Protein AF-A0A1B6LIC6-F1 (afdb_monomer_lite)

Sequence (102 aa):
ARKAYESLLRVSLLEPKNKDFSKFVQDVKRRAKLHYNYTFSEGEEVNFFVGAFYDGVYLLGLALNETLTENLDIRDGRAITRKMWDKSFQGIIQKLGIKVPR

Organism: NCBI:txid36148

InterPro domains:
  IPR001828 Receptor, ligand binding region [PF01094] (2-94)
  IPR028082 Periplasmic binding protein-like I [SSF53822] (1-95)
  IPR052612 Atrial Natriuretic Peptide Clearance Receptor [PTHR44755] (1-97)

Structure (mmCIF, N/CA/C/O backbone):
data_AF-A0A1B6LIC6-F1
#
_entry.id   AF-A0A1B6LIC6-F1
#
loop_
_atom_site.group_PDB
_atom_site.id
_atom_site.type_symbol
_atom_site.label_atom_id
_atom_site.label_alt_id
_atom_site.label_comp_id
_atom_site.label_asym_id
_atom_site.label_entity_id
_atom_site.label_seq_id
_atom_site.pdbx_PDB_ins_code
_atom_site.Cartn_x
_atom_site.Cartn_y
_atom_site.Cartn_z
_atom_site.occupancy
_atom_site.B_iso_or_equiv
_atom_site.auth_seq_id
_atom_site.auth_comp_id
_atom_site.auth_asym_id
_atom_site.auth_atom_id
_atom_site.pdbx_PDB_model_num
ATOM 1 N N . ALA A 1 1 ? -37.622 -10.205 18.376 1.00 55.91 1 ALA A N 1
ATOM 2 C CA . ALA A 1 1 ? -36.285 -9.759 17.923 1.00 55.91 1 ALA A CA 1
ATOM 3 C C . ALA A 1 1 ? -35.393 -10.904 17.413 1.00 55.91 1 ALA A C 1
ATOM 5 O O . ALA A 1 1 ? -34.835 -10.759 16.339 1.00 55.91 1 ALA A O 1
ATOM 6 N N . ARG A 1 2 ? -35.293 -12.056 18.103 1.00 55.06 2 ARG A N 1
ATOM 7 C CA . ARG A 1 2 ? -34.411 -13.192 17.727 1.00 55.06 2 ARG A CA 1
ATOM 8 C C . ARG A 1 2 ? -34.621 -13.736 16.298 1.00 55.06 2 ARG A C 1
ATOM 10 O O . ARG A 1 2 ? -33.664 -13.828 15.542 1.00 55.06 2 ARG A O 1
ATOM 17 N N . LYS A 1 3 ? -35.882 -13.945 15.896 1.00 57.19 3 LYS A N 1
ATOM 18 C CA . LYS A 1 3 ? -36.262 -14.430 14.551 1.00 57.19 3 LYS A CA 1
ATOM 19 C C . LYS A 1 3 ? -35.853 -13.505 13.389 1.00 57.19 3 LYS A C 1
ATOM 21 O O . LYS A 1 3 ? -35.703 -13.973 12.272 1.00 57.19 3 LYS A O 1
ATOM 26 N N . ALA A 1 4 ? -35.673 -12.203 13.633 1.00 57.09 4 ALA A N 1
ATOM 27 C CA . ALA A 1 4 ? -35.288 -11.250 12.585 1.00 57.09 4 ALA A CA 1
ATOM 28 C C . ALA A 1 4 ? -33.779 -11.299 12.277 1.00 57.09 4 ALA A C 1
ATOM 30 O O . ALA A 1 4 ? -33.380 -11.105 11.134 1.00 57.09 4 ALA A O 1
ATOM 31 N N . TYR A 1 5 ? -32.947 -11.610 13.278 1.00 58.75 5 TYR A N 1
ATOM 32 C CA . TYR A 1 5 ? -31.501 -11.773 13.095 1.00 58.75 5 TYR A CA 1
ATOM 33 C C . TYR A 1 5 ? -31.129 -13.116 12.450 1.00 58.75 5 TYR A C 1
ATOM 35 O O . TYR A 1 5 ? -30.115 -13.191 11.769 1.00 58.75 5 TYR A O 1
ATOM 43 N N . GLU A 1 6 ? -31.963 -14.153 12.593 1.00 64.56 6 GLU A N 1
ATOM 44 C CA . GLU A 1 6 ? -31.761 -15.467 11.949 1.00 64.56 6 GLU A CA 1
ATOM 45 C C . GLU A 1 6 ? -31.855 -15.410 10.415 1.00 64.56 6 GLU A C 1
ATOM 47 O O . GLU A 1 6 ? -31.288 -16.252 9.729 1.00 64.56 6 GLU A O 1
ATOM 52 N N . SER A 1 7 ? -32.539 -14.399 9.870 1.00 70.19 7 SER A N 1
ATOM 53 C CA . SER A 1 7 ? -32.641 -14.165 8.421 1.00 70.19 7 SER A CA 1
ATOM 54 C C . SER A 1 7 ? -31.599 -13.168 7.898 1.00 70.19 7 SER A C 1
ATOM 56 O O . SER A 1 7 ? -31.588 -12.857 6.708 1.00 70.19 7 SER A O 1
ATOM 58 N N . LEU A 1 8 ? -30.750 -12.618 8.774 1.00 57.03 8 LEU A N 1
ATOM 59 C CA . LEU A 1 8 ? -29.836 -11.542 8.414 1.00 57.03 8 LEU A CA 1
ATOM 60 C C . LEU A 1 8 ? -28.501 -12.113 7.929 1.00 57.03 8 LEU A C 1
ATOM 62 O O . LEU A 1 8 ? -27.681 -12.585 8.714 1.00 57.03 8 LEU A O 1
ATOM 66 N N . LEU A 1 9 ? -28.262 -12.022 6.624 1.00 66.00 9 LEU A N 1
ATOM 67 C CA . LEU A 1 9 ? -26.995 -12.409 6.015 1.00 66.00 9 LEU A CA 1
ATOM 68 C C . LEU A 1 9 ? -26.137 -11.154 5.813 1.00 66.00 9 LEU A C 1
ATOM 70 O O . LEU A 1 9 ? -26.430 -10.317 4.960 1.00 66.00 9 LEU A O 1
ATOM 74 N N . ARG A 1 10 ? -25.086 -10.992 6.625 1.00 57.00 10 ARG A N 1
ATOM 75 C CA . ARG A 1 10 ? -24.132 -9.885 6.478 1.00 57.00 10 ARG A CA 1
ATOM 76 C C . ARG A 1 10 ? -23.008 -10.317 5.545 1.00 57.00 10 ARG A C 1
ATOM 78 O O . ARG A 1 10 ? -22.144 -11.095 5.934 1.00 57.00 10 ARG A O 1
ATOM 85 N N . VAL A 1 11 ? -23.004 -9.778 4.331 1.00 62.41 11 VAL A N 1
ATOM 86 C CA . VAL A 1 11 ? -21.841 -9.866 3.443 1.00 62.41 11 VAL A CA 1
ATOM 87 C C . VAL A 1 11 ? -20.856 -8.780 3.865 1.00 62.41 11 VAL A C 1
ATOM 89 O O . VAL A 1 11 ? -21.146 -7.591 3.751 1.00 62.41 11 VAL A O 1
ATOM 92 N N . SER A 1 12 ? -19.704 -9.186 4.386 1.00 64.50 12 SER A N 1
ATOM 93 C CA . SER A 1 12 ? -18.581 -8.296 4.675 1.00 64.50 12 SER A CA 1
ATOM 94 C C . SER A 1 12 ? -17.345 -8.763 3.921 1.00 64.50 12 SER A C 1
ATOM 96 O O . SER A 1 12 ? -17.222 -9.935 3.561 1.00 64.50 12 SER A O 1
ATOM 98 N N . LEU A 1 13 ? -16.417 -7.838 3.682 1.00 62.84 13 LEU A N 1
ATOM 99 C CA . LEU A 1 13 ? -15.092 -8.201 3.197 1.00 62.84 13 LEU A CA 1
ATOM 100 C C . LEU A 1 13 ? -14.427 -9.138 4.214 1.00 62.84 13 LEU A C 1
ATOM 102 O O . LEU A 1 13 ? -14.627 -8.997 5.422 1.00 62.84 13 LEU A O 1
ATOM 106 N N . LEU A 1 14 ? -13.668 -10.116 3.717 1.00 64.44 14 LEU A N 1
ATOM 107 C CA . LEU A 1 14 ? -12.916 -11.023 4.575 1.00 64.44 14 LEU A CA 1
ATOM 108 C C . LEU A 1 14 ? -11.829 -10.222 5.293 1.00 64.44 14 LEU A C 1
ATOM 110 O O . LEU A 1 14 ? -10.855 -9.799 4.671 1.00 64.44 14 LEU A O 1
ATOM 114 N N . GLU A 1 15 ? -11.995 -10.039 6.599 1.00 63.97 15 GLU A N 1
ATOM 115 C CA . GLU A 1 15 ? -10.962 -9.431 7.424 1.00 63.97 15 GLU A CA 1
ATOM 116 C C . GLU A 1 15 ? -9.742 -10.356 7.510 1.00 63.97 15 GLU A C 1
ATOM 118 O O . GLU A 1 15 ? -9.862 -11.521 7.918 1.00 63.97 15 GLU A O 1
ATOM 123 N N . PRO A 1 16 ? -8.552 -9.865 7.140 1.00 64.94 16 PRO A N 1
ATOM 124 C CA . PRO A 1 16 ? -7.333 -10.637 7.259 1.00 64.94 16 PRO A CA 1
ATOM 125 C C . PRO A 1 16 ? -6.989 -10.807 8.742 1.00 64.94 16 PRO A C 1
ATOM 127 O O . PRO A 1 16 ? -6.686 -9.847 9.441 1.00 64.94 16 PRO A O 1
ATOM 130 N N . LYS A 1 17 ? -6.998 -12.050 9.233 1.00 64.81 17 LYS A N 1
ATOM 131 C CA . LYS A 1 17 ? -6.634 -12.385 10.624 1.00 64.81 17 LYS A CA 1
ATOM 132 C C . LYS A 1 17 ? -5.145 -12.712 10.804 1.00 64.81 17 LYS A C 1
ATOM 134 O O . LYS A 1 17 ? -4.775 -13.401 11.754 1.00 64.81 17 LYS A O 1
ATOM 139 N N . ASN A 1 18 ? -4.283 -12.294 9.876 1.00 70.56 18 ASN A N 1
ATOM 140 C CA . ASN A 1 18 ? -2.847 -12.548 9.989 1.00 70.56 18 ASN A CA 1
ATOM 141 C C . ASN A 1 18 ? -2.198 -11.578 11.002 1.00 70.56 18 ASN A C 1
ATOM 143 O O . ASN A 1 18 ? -2.717 -10.501 11.304 1.00 70.56 18 ASN A O 1
ATOM 147 N N . LYS A 1 19 ? -1.050 -11.974 11.565 1.00 74.56 19 LYS A N 1
ATOM 148 C CA . LYS A 1 19 ? -0.321 -11.143 12.542 1.00 74.56 19 LYS A CA 1
ATOM 149 C C . LYS A 1 19 ? 0.161 -9.822 11.926 1.00 74.56 19 LYS A C 1
ATOM 151 O O . LYS A 1 19 ? 0.208 -8.807 12.619 1.00 74.56 19 LYS A O 1
ATOM 156 N N . ASP A 1 20 ? 0.464 -9.832 10.630 1.00 77.81 20 ASP A N 1
ATOM 157 C CA . ASP A 1 20 ? 0.958 -8.667 9.894 1.00 77.81 20 ASP A CA 1
ATOM 158 C C . ASP A 1 20 ? -0.099 -7.561 9.781 1.00 77.81 20 ASP A C 1
ATOM 160 O O . ASP A 1 20 ? 0.215 -6.387 9.979 1.00 77.81 20 ASP A O 1
ATOM 164 N N . PHE A 1 21 ? -1.370 -7.923 9.580 1.00 80.88 21 PHE A N 1
ATOM 165 C CA . PHE A 1 21 ? -2.479 -6.974 9.540 1.00 80.88 21 PHE A CA 1
ATOM 166 C C . PHE A 1 21 ? -2.710 -6.312 10.900 1.00 80.88 21 PHE A C 1
ATOM 168 O O . PHE A 1 21 ? -2.892 -5.099 10.971 1.00 80.88 21 PHE A O 1
ATOM 175 N N . SER A 1 22 ? -2.613 -7.061 12.006 1.00 83.50 22 SER A N 1
ATOM 176 C CA . SER A 1 22 ? -2.724 -6.461 13.344 1.00 83.50 22 SER A CA 1
ATOM 177 C C . SER A 1 22 ? -1.624 -5.428 13.600 1.00 83.50 22 SER A C 1
ATOM 179 O O . SER A 1 22 ? -1.894 -4.379 14.189 1.00 83.50 22 SER A O 1
ATOM 181 N N . LYS A 1 23 ? -0.389 -5.706 13.165 1.00 88.56 23 LYS A N 1
ATOM 182 C CA . LYS A 1 23 ? 0.726 -4.759 13.281 1.00 88.56 23 LYS A CA 1
ATOM 183 C C . LYS A 1 23 ? 0.492 -3.525 12.408 1.00 88.56 23 LYS A C 1
ATOM 185 O O . LYS A 1 23 ? 0.665 -2.404 12.879 1.00 88.56 23 LYS A O 1
ATOM 190 N N . PHE A 1 24 ? 0.025 -3.726 11.178 1.00 88.94 24 PHE A N 1
ATOM 191 C CA . PHE A 1 24 ? -0.357 -2.643 10.276 1.00 88.94 24 PHE A CA 1
ATOM 192 C C . PHE A 1 24 ? -1.422 -1.726 10.887 1.00 88.94 24 PHE A C 1
ATOM 194 O O . PHE A 1 24 ? -1.245 -0.510 10.901 1.00 88.94 24 PHE A O 1
ATOM 201 N N . VAL A 1 25 ? -2.491 -2.289 11.457 1.00 89.12 25 VAL A N 1
ATOM 202 C CA . VAL A 1 25 ? -3.551 -1.519 12.124 1.00 89.12 25 VAL A CA 1
ATOM 203 C C . VAL A 1 25 ? -2.977 -0.672 13.261 1.00 89.12 25 VAL A C 1
ATOM 205 O O . VAL A 1 25 ? -3.291 0.514 13.362 1.00 89.12 25 VAL A O 1
ATOM 208 N N . GLN A 1 26 ? -2.101 -1.242 14.093 1.00 91.31 26 GLN A N 1
ATOM 209 C CA . GLN A 1 26 ? -1.438 -0.495 15.167 1.00 91.31 26 GLN A CA 1
ATOM 210 C C . GLN A 1 26 ? -0.575 0.651 14.623 1.00 91.31 26 GLN A C 1
ATOM 212 O O . GLN A 1 26 ? -0.629 1.764 15.150 1.00 91.31 26 GLN A O 1
ATOM 217 N N . ASP A 1 27 ? 0.176 0.416 13.548 1.00 93.06 27 ASP A N 1
ATOM 218 C CA . ASP A 1 27 ? 0.997 1.442 12.907 1.00 93.06 27 ASP A CA 1
ATOM 219 C C . ASP A 1 27 ? 0.162 2.563 12.280 1.00 93.06 27 ASP A C 1
ATOM 221 O O . ASP A 1 27 ? 0.524 3.735 12.417 1.00 93.06 27 ASP A O 1
ATOM 225 N N . VAL A 1 28 ? -0.971 2.236 11.652 1.00 93.25 28 VAL A N 1
ATOM 226 C CA . VAL A 1 28 ? -1.923 3.226 11.127 1.00 93.25 28 VAL A CA 1
ATOM 227 C C . VAL A 1 28 ? -2.467 4.086 12.263 1.00 93.25 28 VAL A C 1
ATOM 229 O O . VAL A 1 28 ? -2.367 5.311 12.194 1.00 93.25 28 VAL A O 1
ATOM 232 N N . LYS A 1 29 ? -2.968 3.469 13.343 1.00 93.38 29 LYS A N 1
ATOM 233 C CA . LYS A 1 29 ? -3.495 4.194 14.512 1.00 93.38 29 LYS A CA 1
ATOM 234 C C . LYS A 1 29 ? -2.436 5.107 15.135 1.00 93.38 29 LYS A C 1
ATOM 236 O O . LYS A 1 29 ? -2.710 6.267 15.445 1.00 93.38 29 LYS A O 1
ATOM 241 N N . ARG A 1 30 ? -1.201 4.616 15.262 1.00 95.06 30 ARG A N 1
ATOM 242 C CA . ARG A 1 30 ? -0.065 5.384 15.786 1.00 95.06 30 ARG A CA 1
ATOM 243 C C . ARG A 1 30 ? 0.285 6.577 14.893 1.00 95.06 30 ARG A C 1
ATOM 245 O O . ARG A 1 30 ? 0.451 7.682 15.403 1.00 95.06 30 ARG A O 1
ATOM 252 N N . ARG A 1 31 ? 0.392 6.382 13.573 1.00 94.81 31 ARG A N 1
ATOM 253 C CA . ARG A 1 31 ? 0.717 7.459 12.618 1.00 94.81 31 ARG A CA 1
ATOM 254 C C . ARG A 1 31 ? -0.395 8.502 12.524 1.00 94.81 31 ARG A C 1
ATOM 256 O O . ARG A 1 31 ? -0.085 9.687 12.466 1.00 94.81 31 ARG A O 1
ATOM 263 N N . ALA A 1 32 ? -1.656 8.077 12.561 1.00 94.56 32 ALA A N 1
ATOM 264 C CA . ALA A 1 32 ? -2.813 8.970 12.582 1.00 94.56 32 ALA A CA 1
ATOM 265 C C . ALA A 1 32 ? -2.754 9.939 13.773 1.00 94.56 32 ALA A C 1
ATOM 267 O O . ALA A 1 32 ? -2.886 11.152 13.598 1.00 94.56 32 ALA A O 1
ATOM 268 N N . LYS A 1 33 ? -2.429 9.416 14.962 1.00 94.75 33 LYS A N 1
ATOM 269 C CA . LYS A 1 33 ? -2.270 10.224 16.174 1.00 94.75 33 LYS A CA 1
ATOM 270 C C . LYS A 1 33 ? -1.092 11.193 16.078 1.00 94.75 33 LYS A C 1
ATOM 272 O O . LYS A 1 33 ? -1.239 12.360 16.416 1.00 94.75 33 LYS A O 1
ATOM 277 N N . LEU A 1 34 ? 0.066 10.715 15.619 1.00 96.69 34 LEU A N 1
ATOM 278 C CA . LEU A 1 34 ? 1.302 11.506 15.597 1.00 96.69 34 LEU A CA 1
ATOM 279 C C . LEU A 1 34 ? 1.321 12.597 14.520 1.00 96.69 34 LEU A C 1
ATOM 281 O O . LEU A 1 34 ? 1.868 13.667 14.763 1.00 96.69 34 LEU A O 1
ATOM 285 N N . HIS A 1 35 ? 0.770 12.327 13.335 1.00 95.69 35 HIS A N 1
ATOM 286 C CA . HIS A 1 35 ? 0.939 13.203 12.168 1.00 95.69 35 HIS A CA 1
ATOM 287 C C . HIS A 1 35 ? -0.329 13.950 11.758 1.00 95.69 35 HIS A C 1
ATOM 289 O O . HIS A 1 35 ? -0.230 14.973 11.089 1.00 95.69 35 HIS A O 1
ATOM 295 N N . TYR A 1 36 ? -1.506 13.459 12.150 1.00 93.44 36 TYR A N 1
ATOM 296 C CA . TYR A 1 36 ? -2.794 14.012 11.716 1.00 93.44 36 TYR A CA 1
ATOM 297 C C . TYR A 1 36 ? -3.692 14.418 12.888 1.00 93.44 36 TYR A C 1
ATOM 299 O O . TYR A 1 36 ? -4.835 14.806 1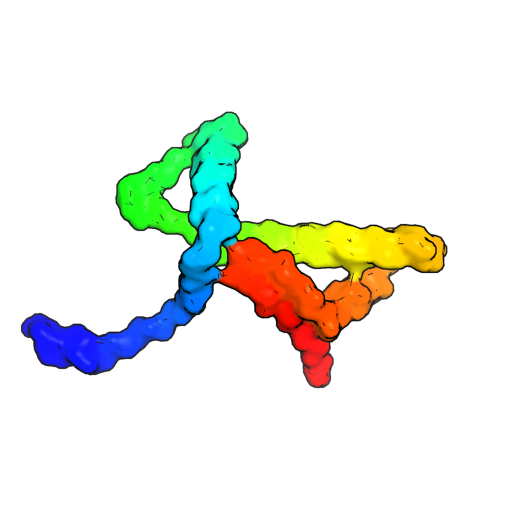2.671 1.00 93.44 36 TYR A O 1
ATOM 307 N N . ASN A 1 37 ? -3.187 14.316 14.126 1.00 94.19 37 ASN A N 1
ATOM 308 C CA . ASN A 1 37 ? -3.938 14.562 15.359 1.00 94.19 37 ASN A CA 1
ATOM 309 C C . ASN A 1 37 ? -5.276 13.791 15.418 1.00 94.19 37 ASN A C 1
ATOM 311 O O . ASN A 1 37 ? -6.248 14.245 16.017 1.00 94.19 37 ASN A O 1
ATOM 315 N N . TYR A 1 38 ? -5.328 12.619 14.775 1.00 92.50 38 TYR A N 1
ATOM 316 C CA . TYR A 1 38 ? -6.514 11.774 14.718 1.00 92.50 38 TYR A CA 1
ATOM 317 C C . TYR A 1 38 ? -6.357 10.596 15.673 1.00 92.50 38 TYR A C 1
ATOM 319 O O . TYR A 1 38 ? -5.433 9.791 15.539 1.00 92.50 38 TYR A O 1
ATOM 327 N N . THR A 1 39 ? -7.266 10.488 16.638 1.00 92.19 39 THR A N 1
ATOM 328 C CA . THR A 1 39 ? -7.298 9.369 17.582 1.00 92.19 39 THR A CA 1
ATOM 329 C C . THR A 1 39 ? -8.533 8.536 17.305 1.00 92.19 39 THR A C 1
ATOM 331 O O . THR A 1 39 ? -9.646 9.047 17.343 1.00 92.19 39 THR A O 1
ATOM 334 N N . PHE A 1 40 ? -8.313 7.252 17.042 1.00 90.81 40 PHE A N 1
ATOM 335 C CA . PHE A 1 40 ? -9.391 6.295 16.847 1.00 90.81 40 PHE A CA 1
ATOM 336 C C . PHE A 1 40 ? -10.174 6.118 18.149 1.00 90.81 40 PHE A C 1
ATOM 338 O O . PHE A 1 40 ? -9.570 5.920 19.208 1.00 90.81 40 PHE A O 1
ATOM 345 N N . SER A 1 41 ? -11.499 6.167 18.056 1.00 90.19 41 SER A N 1
ATOM 346 C CA . SER A 1 41 ? -12.403 5.954 19.187 1.00 90.19 41 SER A CA 1
ATOM 347 C C . SER A 1 41 ? -12.431 4.484 19.619 1.00 90.19 41 SER A C 1
ATOM 349 O O . SER A 1 41 ? -11.978 3.585 18.902 1.00 90.19 41 SER A O 1
ATOM 351 N N . GLU A 1 42 ? -12.970 4.217 20.808 1.00 84.69 42 GLU A N 1
ATOM 352 C CA . GLU A 1 42 ? -13.164 2.847 21.282 1.00 84.69 42 GLU A CA 1
ATOM 353 C C . GLU A 1 42 ? -14.119 2.088 20.345 1.00 84.69 42 GLU A C 1
ATOM 355 O O . GLU A 1 42 ? -15.192 2.578 20.003 1.00 84.69 42 GLU A O 1
ATOM 360 N N . GLY A 1 43 ? -13.696 0.913 19.870 1.00 80.56 43 GLY A N 1
ATOM 361 C CA . GLY A 1 43 ? -14.433 0.139 18.864 1.00 80.56 43 GLY A CA 1
ATOM 362 C C . GLY A 1 43 ? -14.286 0.637 17.420 1.00 80.56 43 GLY A C 1
ATOM 363 O O . GLY A 1 43 ? -14.813 0.000 16.513 1.00 80.56 43 GLY A O 1
ATOM 364 N N . GLU A 1 44 ? -13.552 1.727 17.174 1.00 86.31 44 GLU A N 1
ATOM 365 C CA . GLU A 1 44 ? -13.291 2.198 15.816 1.00 86.31 44 GLU A CA 1
ATOM 366 C C . GLU A 1 44 ? -12.207 1.351 15.129 1.00 86.31 44 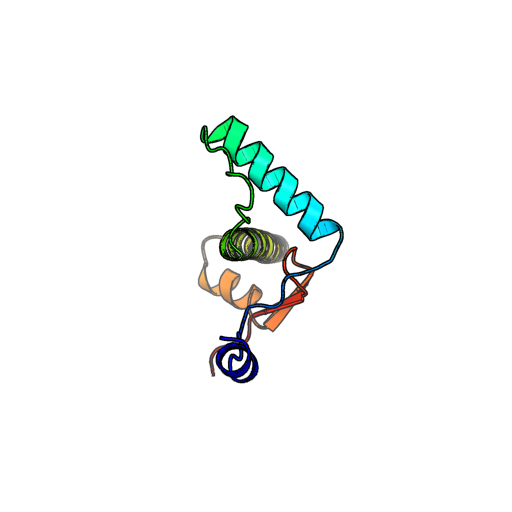GLU A C 1
ATOM 368 O O . GLU A 1 44 ? -11.061 1.210 15.596 1.00 86.31 44 GLU A O 1
ATOM 373 N N . GLU A 1 45 ? -12.578 0.793 13.981 1.00 84.44 45 GLU A N 1
ATOM 374 C CA . GLU A 1 45 ? -11.725 -0.045 13.151 1.00 84.44 45 GLU A CA 1
ATOM 375 C C . GLU A 1 45 ? -11.064 0.761 12.033 1.00 84.44 45 GLU A C 1
ATOM 377 O O . GLU A 1 45 ? -11.611 1.728 11.502 1.00 84.44 45 GLU A O 1
ATOM 382 N N . VAL A 1 46 ? -9.857 0.344 11.647 1.00 85.31 46 VAL A N 1
ATOM 383 C CA . VAL A 1 46 ? -9.196 0.917 10.474 1.00 85.31 46 VAL A CA 1
ATOM 384 C C . VAL A 1 46 ? -9.931 0.431 9.233 1.00 85.31 46 VAL A C 1
ATOM 386 O O . VAL A 1 46 ? -10.052 -0.770 9.004 1.00 85.31 46 VAL A O 1
ATOM 389 N N . ASN A 1 47 ? -10.392 1.374 8.414 1.00 84.94 47 ASN A N 1
ATOM 390 C CA . ASN A 1 47 ? -11.099 1.057 7.184 1.00 84.94 47 ASN A CA 1
ATOM 391 C C . ASN A 1 47 ? -10.216 0.217 6.243 1.00 84.94 47 ASN A C 1
ATOM 393 O O . ASN A 1 47 ? -9.065 0.570 5.975 1.00 84.94 47 ASN A O 1
ATOM 397 N N . PHE A 1 48 ? -10.783 -0.856 5.689 1.00 80.31 48 PHE A N 1
ATOM 398 C CA . PHE A 1 48 ? -10.143 -1.719 4.696 1.00 80.31 48 PHE A CA 1
ATOM 399 C C . PHE A 1 48 ? -9.510 -0.946 3.525 1.00 80.31 48 PHE A C 1
ATOM 401 O O . PHE A 1 48 ? -8.445 -1.333 3.042 1.00 80.31 48 PHE A O 1
ATOM 408 N N . PHE A 1 49 ? -10.100 0.179 3.100 1.00 84.50 49 PHE A N 1
ATOM 409 C CA . PHE A 1 49 ? -9.531 1.019 2.041 1.00 84.50 49 PHE A CA 1
ATOM 410 C C . PHE A 1 49 ? -8.119 1.518 2.368 1.00 84.50 49 PHE A C 1
ATOM 412 O O . PHE A 1 49 ? -7.302 1.632 1.462 1.00 84.50 49 PHE A O 1
ATOM 419 N N . VAL A 1 50 ? -7.787 1.747 3.643 1.00 88.69 50 VAL A N 1
ATOM 420 C CA . VAL A 1 50 ? -6.430 2.145 4.056 1.00 88.69 50 VAL A CA 1
ATOM 421 C C . VAL A 1 50 ? -5.419 1.044 3.724 1.00 88.69 50 VAL A C 1
ATOM 423 O O . VAL A 1 50 ? -4.339 1.331 3.210 1.00 88.69 50 VAL A O 1
ATOM 426 N N . GLY A 1 51 ? -5.789 -0.220 3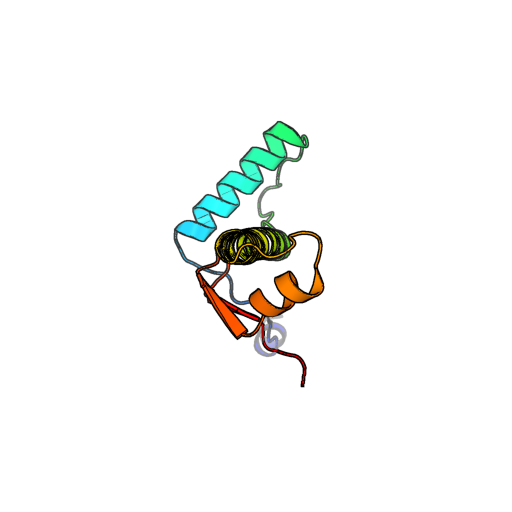.953 1.00 84.88 51 GLY A N 1
ATOM 427 C CA . GLY A 1 51 ? -4.992 -1.376 3.538 1.00 84.88 51 GLY A CA 1
ATOM 428 C C . GLY A 1 51 ? -4.884 -1.489 2.016 1.00 84.88 51 GLY A C 1
ATOM 429 O O . GLY A 1 51 ? -3.799 -1.729 1.497 1.00 84.88 51 GLY A O 1
ATOM 430 N N . ALA A 1 52 ? -5.977 -1.236 1.291 1.00 84.38 52 ALA A N 1
ATOM 431 C CA . ALA A 1 52 ? -5.988 -1.282 -0.172 1.00 84.38 52 ALA A CA 1
ATOM 432 C C . ALA A 1 52 ? -5.084 -0.217 -0.805 1.00 84.38 52 ALA A C 1
ATOM 434 O O . ALA A 1 52 ? -4.359 -0.511 -1.755 1.00 84.38 52 ALA A O 1
ATOM 435 N N . PHE A 1 53 ? -5.070 1.000 -0.256 1.00 89.31 53 PHE A N 1
ATOM 436 C CA . PHE A 1 53 ? -4.145 2.042 -0.695 1.00 89.31 53 PHE A CA 1
ATOM 437 C C 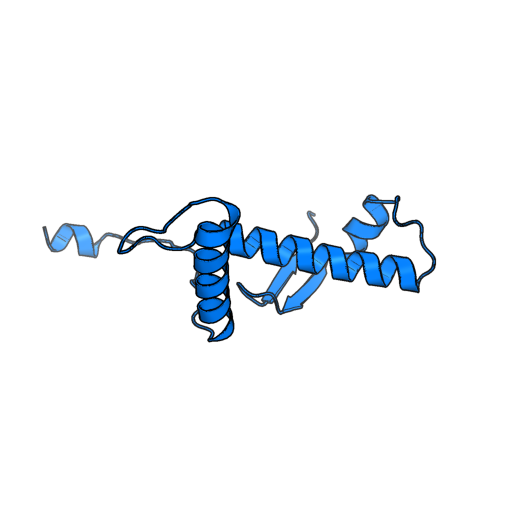. PHE A 1 53 ? -2.693 1.686 -0.383 1.00 89.31 53 PHE A C 1
ATOM 439 O O . PHE A 1 53 ? -1.835 1.876 -1.244 1.00 89.31 53 PHE A O 1
ATOM 446 N N . TYR A 1 54 ? -2.415 1.144 0.807 1.00 90.56 54 TYR A N 1
ATOM 447 C CA . TYR A 1 54 ? -1.071 0.686 1.158 1.00 90.56 54 TYR A CA 1
ATOM 448 C C . TYR A 1 54 ? -0.553 -0.345 0.145 1.00 90.56 54 TYR A C 1
ATOM 450 O O . TYR A 1 54 ? 0.519 -0.170 -0.435 1.00 90.56 54 TYR A O 1
ATOM 458 N N . ASP A 1 55 ? -1.354 -1.375 -0.121 1.00 87.81 55 ASP A N 1
ATOM 459 C CA . ASP A 1 55 ? -1.015 -2.441 -1.060 1.00 87.81 55 ASP A CA 1
ATOM 460 C C . ASP A 1 55 ? -0.889 -1.921 -2.503 1.00 87.81 55 ASP A C 1
ATOM 462 O O . ASP A 1 55 ? -0.003 -2.351 -3.243 1.00 87.81 55 ASP A O 1
ATOM 466 N N . GLY A 1 56 ? -1.713 -0.945 -2.897 1.00 88.56 56 GLY A N 1
ATOM 467 C CA . GLY A 1 56 ? -1.625 -0.286 -4.201 1.00 88.56 56 GLY A CA 1
ATOM 468 C C . GLY A 1 56 ? -0.318 0.486 -4.404 1.00 88.56 56 GLY A C 1
ATOM 469 O O . GLY A 1 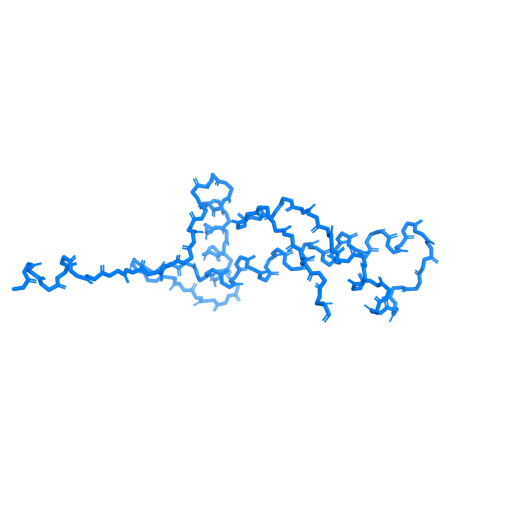56 ? 0.318 0.354 -5.451 1.00 88.56 56 GLY A O 1
ATOM 470 N N . VAL A 1 57 ? 0.125 1.250 -3.398 1.00 91.75 57 VAL A N 1
ATOM 471 C CA . VAL A 1 57 ? 1.418 1.959 -3.450 1.00 91.75 57 VAL A CA 1
ATOM 472 C C . VAL A 1 57 ? 2.582 0.969 -3.443 1.00 91.75 57 VAL A C 1
ATOM 474 O O . VAL A 1 57 ? 3.551 1.157 -4.178 1.00 91.75 57 VAL A O 1
ATOM 477 N N . TYR A 1 58 ? 2.483 -0.110 -2.663 1.00 91.06 58 TYR A N 1
ATOM 478 C CA . TYR A 1 58 ? 3.494 -1.164 -2.652 1.00 91.06 58 TYR A CA 1
ATOM 479 C C . TYR A 1 58 ? 3.643 -1.826 -4.032 1.00 91.06 58 TYR A C 1
ATOM 481 O O . TYR A 1 58 ? 4.756 -1.941 -4.547 1.00 91.06 58 TYR A O 1
ATOM 489 N N . LEU A 1 59 ? 2.527 -2.177 -4.679 1.00 90.81 59 LEU A N 1
ATOM 490 C CA . LEU A 1 59 ? 2.528 -2.724 -6.035 1.00 90.81 59 LEU A CA 1
ATOM 491 C C . LEU A 1 59 ? 3.110 -1.746 -7.062 1.00 90.81 59 LEU A C 1
ATOM 493 O O . LEU A 1 59 ? 3.872 -2.161 -7.935 1.00 90.81 59 LEU A O 1
ATOM 497 N N . LEU A 1 60 ? 2.786 -0.455 -6.952 1.00 91.62 60 LEU A N 1
ATOM 498 C CA . LEU A 1 60 ? 3.372 0.571 -7.811 1.00 91.62 60 LEU A CA 1
ATOM 499 C C . LEU A 1 60 ? 4.898 0.621 -7.654 1.00 91.62 60 LEU A C 1
ATOM 501 O O . LEU A 1 60 ? 5.611 0.688 -8.651 1.00 91.62 60 LEU A O 1
ATOM 505 N N . GLY A 1 61 ? 5.406 0.530 -6.422 1.00 92.31 61 GLY A N 1
ATOM 506 C CA . GLY A 1 61 ? 6.842 0.453 -6.151 1.00 92.31 61 GLY A CA 1
ATOM 507 C C . GLY A 1 61 ? 7.508 -0.759 -6.810 1.00 92.31 61 GLY A C 1
ATOM 508 O O . GLY A 1 61 ? 8.574 -0.619 -7.409 1.00 92.31 61 GLY A O 1
ATOM 509 N N . LEU A 1 62 ? 6.860 -1.928 -6.771 1.00 91.69 62 LEU A N 1
ATOM 510 C CA . LEU A 1 62 ? 7.342 -3.129 -7.465 1.00 91.69 62 LEU A CA 1
ATOM 511 C C . LEU A 1 62 ? 7.397 -2.924 -8.986 1.00 91.69 62 LEU A C 1
ATOM 513 O O . LEU A 1 62 ? 8.422 -3.208 -9.603 1.00 91.69 62 LEU A O 1
ATOM 517 N N . ALA A 1 63 ? 6.327 -2.396 -9.585 1.00 91.56 63 ALA A N 1
ATOM 518 C CA . ALA A 1 63 ? 6.261 -2.152 -11.026 1.00 91.56 63 ALA A CA 1
ATOM 519 C C . ALA A 1 63 ? 7.277 -1.092 -11.491 1.00 91.56 63 ALA A C 1
ATOM 521 O O . ALA A 1 63 ? 7.881 -1.225 -12.558 1.00 91.56 63 ALA A O 1
ATOM 522 N N . LEU A 1 64 ? 7.514 -0.056 -10.680 1.00 92.88 64 LEU A N 1
ATOM 523 C CA . LEU A 1 64 ? 8.547 0.949 -10.934 1.00 92.88 64 LEU A CA 1
ATOM 524 C C . LEU A 1 64 ? 9.953 0.351 -10.868 1.00 92.88 64 LEU A C 1
ATOM 526 O O . LEU A 1 64 ? 10.772 0.637 -11.737 1.00 92.88 64 LEU A O 1
ATOM 530 N N . ASN A 1 65 ? 10.226 -0.502 -9.880 1.00 94.06 65 ASN A N 1
ATOM 531 C CA . ASN A 1 65 ? 11.519 -1.169 -9.756 1.00 94.06 65 ASN A CA 1
ATOM 532 C C . ASN A 1 65 ? 11.825 -2.058 -10.976 1.00 94.06 65 ASN A C 1
ATOM 534 O O . ASN A 1 65 ? 12.936 -2.037 -11.502 1.00 94.06 65 ASN A O 1
ATOM 538 N N . GLU A 1 66 ? 10.827 -2.788 -11.479 1.00 92.12 66 GLU A N 1
ATOM 539 C CA . GLU A 1 66 ? 10.950 -3.571 -12.718 1.00 92.12 66 GLU A CA 1
ATOM 540 C C . GLU A 1 66 ? 11.195 -2.677 -13.939 1.00 92.12 66 GLU A C 1
ATOM 542 O O . GLU A 1 66 ? 12.072 -2.957 -14.749 1.00 92.12 66 GLU A O 1
ATOM 547 N N . THR A 1 67 ? 10.471 -1.560 -14.036 1.00 92.81 67 THR A N 1
ATOM 548 C CA . THR A 1 67 ? 10.639 -0.573 -15.118 1.00 92.81 67 THR A CA 1
ATOM 549 C C . THR A 1 67 ? 12.064 -0.013 -15.145 1.00 92.81 67 THR A C 1
ATOM 551 O O . THR A 1 67 ? 12.678 0.056 -16.207 1.00 92.81 67 THR A O 1
ATOM 554 N N . LEU A 1 68 ? 12.619 0.322 -13.976 1.00 93.94 68 LEU A N 1
ATOM 555 C CA . LEU A 1 68 ? 13.999 0.793 -13.839 1.00 93.94 68 LEU A CA 1
ATOM 556 C C . LEU A 1 68 ? 15.022 -0.292 -14.184 1.00 93.94 68 LEU A C 1
ATOM 558 O O . LEU A 1 68 ? 16.012 -0.002 -14.847 1.00 93.94 68 LEU A O 1
ATOM 562 N N . THR A 1 69 ? 14.777 -1.537 -13.771 1.00 94.88 69 THR A N 1
ATOM 563 C CA . THR A 1 69 ? 15.676 -2.671 -14.053 1.00 94.88 69 THR A CA 1
ATOM 564 C C . THR A 1 69 ? 15.767 -2.966 -15.554 1.00 94.88 69 THR A C 1
ATOM 566 O O . THR A 1 69 ? 16.806 -3.396 -16.045 1.00 94.88 69 THR A O 1
ATOM 569 N N . GLU A 1 70 ? 14.694 -2.698 -16.296 1.00 94.75 70 GLU A N 1
ATOM 570 C CA . GLU A 1 70 ? 14.632 -2.856 -17.751 1.00 94.75 70 GLU A CA 1
ATOM 571 C C . GLU A 1 70 ? 15.095 -1.604 -18.524 1.00 94.75 70 GLU A C 1
ATOM 573 O O . GLU A 1 70 ? 14.982 -1.572 -19.749 1.00 94.75 70 GLU A O 1
ATOM 578 N N . ASN A 1 71 ? 15.618 -0.575 -17.841 1.00 93.69 71 ASN A N 1
ATOM 579 C CA . ASN A 1 71 ? 15.987 0.723 -18.427 1.00 93.69 71 ASN A CA 1
ATOM 580 C C . ASN A 1 71 ? 14.848 1.380 -19.236 1.00 93.69 71 ASN A C 1
ATOM 582 O O . ASN A 1 71 ? 15.089 2.066 -20.233 1.00 93.69 71 ASN A O 1
ATOM 586 N N . LEU A 1 72 ? 13.599 1.174 -18.814 1.00 93.00 72 LEU A N 1
ATOM 587 C CA . LEU A 1 72 ? 12.424 1.783 -19.430 1.00 93.00 72 LEU A CA 1
ATOM 588 C C . LEU A 1 72 ? 12.131 3.164 -18.828 1.00 93.00 72 LEU A C 1
ATOM 590 O O . LEU A 1 72 ? 12.561 3.499 -17.722 1.00 93.00 72 LEU A O 1
ATOM 594 N N . ASP A 1 73 ? 11.359 3.973 -19.555 1.00 91.62 73 ASP A N 1
ATOM 595 C CA . ASP A 1 73 ? 10.950 5.295 -19.083 1.00 91.62 73 ASP A CA 1
ATOM 596 C C . ASP A 1 73 ? 9.898 5.184 -17.967 1.00 91.62 73 ASP A C 1
ATOM 598 O O . ASP A 1 73 ? 8.767 4.745 -18.183 1.00 91.62 73 ASP A O 1
ATOM 602 N N . ILE A 1 74 ? 10.250 5.658 -16.771 1.00 91.25 74 ILE A N 1
ATOM 603 C CA . ILE A 1 74 ? 9.350 5.734 -15.610 1.00 91.25 74 ILE A CA 1
ATOM 604 C C . ILE A 1 74 ? 8.201 6.739 -15.788 1.00 91.25 74 ILE A C 1
ATOM 606 O O . ILE A 1 74 ? 7.290 6.795 -14.962 1.00 91.25 74 ILE A O 1
ATOM 610 N N . ARG A 1 75 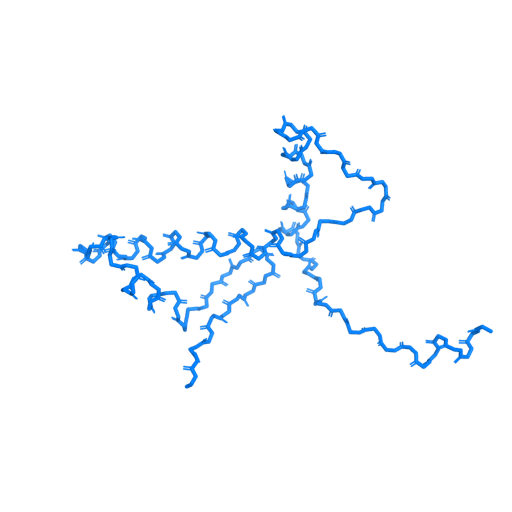? 8.237 7.562 -16.840 1.00 93.00 75 ARG A N 1
ATOM 611 C CA . ARG A 1 75 ? 7.140 8.458 -17.220 1.00 93.00 75 ARG A CA 1
ATOM 612 C C . ARG A 1 75 ? 6.106 7.761 -18.102 1.00 93.00 75 ARG A C 1
ATOM 614 O O . ARG A 1 75 ? 5.004 8.291 -18.257 1.00 93.00 75 ARG A O 1
ATOM 621 N N . ASP A 1 76 ? 6.398 6.567 -18.626 1.00 93.38 76 ASP A N 1
ATOM 622 C CA . ASP A 1 76 ? 5.403 5.752 -19.323 1.00 93.38 76 ASP A CA 1
ATOM 623 C C . ASP A 1 76 ? 4.509 5.009 -18.319 1.00 93.38 76 ASP A C 1
ATOM 625 O O . ASP A 1 76 ? 4.660 3.821 -18.021 1.00 93.38 76 ASP A O 1
ATOM 629 N N . GLY A 1 77 ? 3.507 5.731 -17.812 1.00 90.19 77 GLY A N 1
ATOM 630 C CA . GLY A 1 77 ? 2.525 5.184 -16.878 1.00 90.19 77 GLY A CA 1
ATOM 631 C C . GLY A 1 77 ? 1.744 3.986 -17.431 1.00 90.19 77 GLY A C 1
ATOM 632 O O . GLY A 1 77 ? 1.298 3.144 -16.650 1.00 90.19 77 GLY A O 1
ATOM 633 N N . ARG A 1 78 ? 1.600 3.847 -18.759 1.00 90.88 78 ARG A N 1
ATOM 634 C CA . ARG A 1 78 ? 0.940 2.673 -19.357 1.00 90.88 78 ARG A CA 1
ATOM 635 C C . ARG A 1 78 ? 1.838 1.449 -19.274 1.00 90.88 78 ARG A C 1
ATOM 637 O O . ARG A 1 78 ? 1.340 0.373 -18.950 1.00 90.88 78 ARG A O 1
ATOM 644 N N . ALA A 1 79 ? 3.133 1.605 -19.545 1.00 89.38 79 ALA A N 1
ATOM 645 C CA . ALA A 1 79 ? 4.103 0.525 -19.390 1.00 89.38 79 ALA A CA 1
ATOM 646 C C . ALA A 1 79 ? 4.160 0.038 -17.934 1.00 89.38 79 ALA A C 1
ATOM 648 O O . ALA A 1 79 ? 4.052 -1.163 -17.689 1.00 89.38 79 ALA A O 1
ATOM 649 N N . ILE A 1 80 ? 4.206 0.965 -16.971 1.00 91.69 80 ILE A N 1
ATOM 650 C CA . ILE A 1 80 ? 4.185 0.641 -15.536 1.00 91.69 80 ILE A CA 1
ATOM 651 C C . ILE A 1 80 ? 2.883 -0.074 -15.157 1.00 91.69 80 ILE A C 1
ATOM 653 O O . ILE A 1 80 ? 2.910 -1.125 -14.522 1.00 91.69 80 ILE A O 1
ATOM 657 N N . THR A 1 81 ? 1.733 0.446 -15.592 1.00 88.19 81 THR A N 1
ATOM 658 C CA . THR A 1 81 ? 0.424 -0.142 -15.264 1.00 88.19 81 THR A CA 1
ATOM 659 C C . THR A 1 81 ? 0.270 -1.552 -15.839 1.00 88.19 81 THR A C 1
ATOM 661 O O . THR A 1 81 ? -0.269 -2.429 -15.170 1.00 88.19 81 THR A O 1
ATOM 664 N N . ARG A 1 82 ? 0.802 -1.820 -17.039 1.00 89.50 82 ARG A N 1
ATOM 665 C CA . ARG A 1 82 ? 0.826 -3.176 -17.615 1.00 89.50 82 ARG A CA 1
ATOM 666 C C . ARG A 1 82 ? 1.627 -4.159 -16.764 1.00 89.50 82 ARG A C 1
ATOM 668 O O . ARG A 1 82 ? 1.229 -5.311 -16.673 1.00 89.50 82 ARG A O 1
ATOM 675 N N . LYS A 1 83 ? 2.705 -3.712 -16.113 1.00 88.44 83 LYS A N 1
ATOM 676 C CA . LYS A 1 83 ? 3.485 -4.540 -15.175 1.00 88.44 83 LYS A CA 1
ATOM 677 C C . LYS A 1 83 ? 2.760 -4.801 -13.853 1.00 88.44 83 LYS A C 1
ATOM 679 O O . LYS A 1 83 ? 3.090 -5.747 -13.147 1.00 88.44 83 LYS A O 1
ATOM 684 N N . MET A 1 84 ? 1.765 -3.983 -13.508 1.00 88.12 84 MET A N 1
ATOM 685 C CA . MET A 1 84 ? 0.911 -4.215 -12.338 1.00 88.12 84 MET A CA 1
ATOM 686 C C . MET A 1 84 ? -0.176 -5.267 -12.611 1.00 88.12 84 MET A C 1
ATOM 688 O O . MET A 1 84 ? -0.680 -5.883 -11.672 1.00 88.12 84 MET A O 1
ATOM 692 N N . TRP A 1 85 ? -0.561 -5.461 -13.875 1.00 84.75 85 TRP A N 1
ATOM 693 C CA . TRP A 1 85 ? -1.589 -6.419 -14.279 1.00 84.75 85 TRP A CA 1
ATOM 694 C C . TRP A 1 85 ? -1.091 -7.864 -14.247 1.00 84.75 85 TRP A C 1
ATOM 696 O O . TRP A 1 85 ? 0.085 -8.132 -14.463 1.00 84.75 85 TRP A O 1
ATOM 706 N N . ASP A 1 86 ? -2.011 -8.790 -13.964 1.00 75.00 86 ASP A N 1
ATOM 707 C CA . ASP A 1 86 ? -1.778 -10.240 -13.851 1.00 75.00 86 ASP A CA 1
ATOM 708 C C . ASP A 1 86 ? -0.673 -10.630 -12.850 1.00 75.00 86 ASP A C 1
ATOM 710 O O . ASP A 1 86 ? -0.174 -11.754 -12.807 1.00 75.00 86 ASP A O 1
ATOM 714 N N . LYS A 1 87 ? -0.302 -9.683 -11.983 1.00 75.44 87 LYS A N 1
ATOM 715 C CA . LYS A 1 87 ? 0.694 -9.872 -10.942 1.00 75.44 87 LYS A CA 1
ATOM 716 C C . LYS A 1 87 ? -0.001 -10.302 -9.665 1.00 75.44 87 LYS A C 1
ATOM 718 O O . LYS A 1 87 ? -0.919 -9.635 -9.184 1.00 75.44 87 LYS A O 1
ATOM 723 N N . SER A 1 88 ? 0.466 -11.406 -9.090 1.00 75.25 88 SER A N 1
ATOM 724 C CA . SER A 1 88 ? 0.116 -11.772 -7.722 1.00 75.25 88 SER A CA 1
ATOM 725 C C . SER A 1 88 ? 1.235 -11.347 -6.783 1.00 75.25 88 SER A C 1
ATOM 727 O O . SER A 1 88 ? 2.380 -11.752 -6.986 1.00 75.25 88 SER A O 1
ATOM 729 N N . PHE A 1 89 ? 0.911 -10.577 -5.750 1.00 79.94 89 PHE A N 1
ATOM 730 C CA . PHE A 1 89 ? 1.861 -10.233 -4.695 1.00 79.94 89 PHE A CA 1
ATOM 731 C C . PHE A 1 89 ? 1.241 -10.453 -3.318 1.00 79.94 89 PHE A C 1
ATOM 733 O O . PHE A 1 89 ? 0.018 -10.448 -3.153 1.00 79.94 89 PHE A O 1
ATOM 740 N N . GLN A 1 90 ? 2.100 -10.687 -2.329 1.00 78.69 90 GLN A N 1
ATOM 741 C CA . GLN A 1 90 ? 1.680 -10.801 -0.941 1.00 78.69 90 GLN A CA 1
ATOM 742 C C . GLN A 1 90 ? 1.537 -9.392 -0.355 1.00 78.69 90 GLN A C 1
ATOM 744 O O . GLN A 1 90 ? 2.529 -8.782 0.034 1.00 78.69 90 GLN A O 1
ATOM 749 N N . GLY A 1 91 ? 0.309 -8.877 -0.341 1.00 74.69 91 GLY A N 1
ATOM 750 C CA . GLY A 1 91 ? -0.046 -7.628 0.326 1.00 74.69 91 GLY A CA 1
ATOM 751 C C . GLY A 1 91 ? -0.381 -7.827 1.805 1.00 74.69 91 GLY A C 1
ATOM 752 O O . GLY A 1 91 ? -0.441 -8.960 2.306 1.00 74.69 91 GLY A O 1
ATOM 753 N N . ILE A 1 92 ? -0.614 -6.716 2.506 1.00 71.88 92 ILE A N 1
ATOM 754 C CA . ILE A 1 92 ? -0.980 -6.693 3.927 1.00 71.88 92 ILE A CA 1
ATOM 755 C C . ILE A 1 92 ? -2.417 -7.177 4.137 1.00 71.88 92 ILE A C 1
ATOM 757 O O . ILE A 1 92 ? -2.680 -7.907 5.094 1.00 71.88 92 ILE A O 1
ATOM 761 N N . ILE A 1 93 ? -3.348 -6.807 3.250 1.00 67.12 93 ILE A N 1
ATOM 762 C CA . ILE A 1 93 ? -4.750 -7.243 3.359 1.00 67.12 93 ILE A CA 1
ATOM 763 C C . ILE A 1 93 ? -4.961 -8.654 2.800 1.00 67.12 93 ILE A C 1
ATOM 765 O O . ILE A 1 93 ? -5.822 -9.369 3.304 1.00 67.12 93 ILE A O 1
ATOM 769 N N . GLN A 1 94 ? -4.199 -9.093 1.791 1.00 66.06 94 GLN A N 1
ATOM 770 C CA . GLN A 1 94 ? -4.163 -10.490 1.322 1.00 66.06 94 GLN A CA 1
ATOM 771 C C . GLN A 1 94 ? -3.230 -10.663 0.114 1.00 66.06 94 GLN A C 1
ATOM 773 O O . GLN A 1 94 ? -2.631 -9.706 -0.373 1.00 66.06 94 GLN A O 1
ATOM 778 N N . LYS A 1 95 ? -3.146 -11.894 -0.416 1.00 63.28 95 LYS A N 1
ATOM 779 C CA . LYS A 1 95 ? -2.652 -12.124 -1.778 1.00 63.28 95 LYS A CA 1
ATOM 780 C C . LYS A 1 95 ? -3.599 -11.436 -2.764 1.00 63.28 95 LYS A C 1
ATOM 782 O O . LYS A 1 95 ? -4.686 -11.940 -3.038 1.00 63.28 95 LYS A O 1
ATOM 787 N N . LEU A 1 96 ? -3.187 -10.285 -3.279 1.00 60.72 96 LEU A N 1
ATOM 788 C CA . LEU A 1 96 ? -3.934 -9.541 -4.286 1.00 60.72 96 LEU A CA 1
ATOM 789 C C . LEU A 1 96 ? -3.442 -9.945 -5.675 1.00 60.72 96 LEU A C 1
ATOM 791 O O . LEU A 1 96 ? -2.238 -10.050 -5.915 1.00 60.72 96 LEU A O 1
ATOM 795 N N . GLY A 1 97 ? -4.390 -10.195 -6.578 1.00 59.69 97 GLY A N 1
ATOM 796 C CA . GLY A 1 97 ? -4.143 -10.373 -8.005 1.00 59.69 97 GLY A CA 1
ATOM 797 C C . GLY A 1 97 ? -4.952 -9.346 -8.782 1.00 59.69 97 GLY A C 1
ATOM 798 O O . GLY A 1 97 ? -6.182 -9.350 -8.694 1.00 59.69 97 GLY A O 1
ATOM 799 N N . ILE A 1 98 ? -4.285 -8.462 -9.526 1.00 66.00 98 ILE A N 1
ATOM 800 C CA . ILE A 1 98 ? -4.980 -7.526 -10.418 1.00 66.00 98 ILE A CA 1
ATOM 801 C C . ILE A 1 98 ? -5.318 -8.263 -11.709 1.00 66.00 98 ILE A C 1
ATOM 803 O O . ILE A 1 98 ? -4.428 -8.609 -12.482 1.00 66.00 98 ILE A O 1
ATOM 807 N N . LYS A 1 99 ? -6.609 -8.505 -11.949 1.00 67.88 99 LYS A N 1
ATOM 808 C CA . LYS A 1 99 ? -7.074 -9.111 -13.201 1.00 67.88 99 LYS A CA 1
ATOM 809 C C . LYS A 1 99 ? -7.179 -8.060 -14.299 1.00 67.88 99 LYS A C 1
ATOM 811 O O . LYS A 1 99 ? -7.661 -6.955 -14.061 1.00 67.88 99 LYS A O 1
ATOM 816 N N . VAL A 1 100 ? -6.770 -8.442 -15.503 1.00 56.53 100 VAL A N 1
ATOM 817 C CA . VAL A 1 100 ? -6.941 -7.625 -16.707 1.00 56.53 100 VAL A CA 1
ATOM 818 C C . VAL A 1 100 ? -8.445 -7.488 -17.005 1.00 56.53 100 VAL A C 1
ATOM 820 O O . VAL A 1 100 ? -9.152 -8.503 -16.964 1.00 56.53 100 VAL A O 1
ATOM 823 N N . PRO A 1 101 ? -8.967 -6.279 -17.283 1.00 55.69 101 PRO A N 1
ATOM 824 C CA . PRO A 1 101 ? -10.306 -6.141 -17.846 1.00 55.69 101 PRO A CA 1
ATOM 825 C C . PRO A 1 101 ? -10.342 -6.824 -19.222 1.00 55.69 101 PRO A C 1
ATOM 827 O O . PRO A 1 101 ? -9.431 -6.627 -20.025 1.00 55.69 101 PRO A O 1
ATOM 830 N N . ARG A 1 102 ? -11.353 -7.671 -19.453 1.00 51.88 102 ARG A N 1
ATOM 831 C CA . ARG A 1 102 ? -11.584 -8.281 -20.771 1.00 51.88 102 ARG A CA 1
ATOM 832 C C . ARG A 1 102 ? -12.009 -7.233 -21.788 1.00 51.88 102 ARG A C 1
ATOM 834 O O . ARG A 1 102 ? -12.762 -6.321 -21.379 1.00 51.88 102 ARG A O 1
#

pLDDT: mean 81.18, std 13.18, range [51.88, 96.69]

Foldseek 3Di:
DVVVVVPDDDDDDDFDPDPLLVVVQVVVQVCCCPPVVDHADVVRGDDVVVQVVVQVVVLLVVLLVVCVVVVHDPVPVVSSVVSSAQDFDQGSRGGDHHHDDD

Radius of gyration: 18.46 Å; chains: 1; bounding box: 52×30×42 Å

Secondary structure (DSSP, 8-state):
-HHHHTT----------SHHHHHHHHHHHHHHHHHH---PPTTPPPPHHHHHHHHHHHHHHHHHHHHHHTT--TT-HHHHHHHHTT-EEE-SSSEEE-PPP-